Protein AF-A0A937VIE0-F1 (afdb_monomer_lite)

Secondary structure (DSSP, 8-state):
-B--GGGBPTT-----TT--EEEEEEEEBTEEEEEEEEE-

Foldseek 3Di:
DAEDCVQEAPPDNDDDPPFAWDFDWDQDPVGIYTHNIDGD

Sequence (40 aa):
VFVHINDLAPGVGTLNEEQAVEFEVQEGRKGPQAVNVRPV

Structure (mmCIF, N/CA/C/O backbone):
data_AF-A0A937VIE0-F1
#
_entry.id   AF-A0A937VIE0-F1
#
loop_
_atom_site.group_PDB
_atom_site.id
_atom_site.type_symbol
_atom_site.label_atom_id
_atom_site.label_alt_id
_atom_site.label_comp_id
_atom_site.label_asym_id
_atom_site.label_entity_id
_atom_site.label_seq_id
_atom_site.pdbx_PDB_ins_code
_atom_site.Cartn_x
_atom_site.Cartn_y
_atom_site.Cartn_z
_atom_site.occupancy
_atom_site.B_iso_or_equiv
_atom_site.auth_seq_id
_atom_site.auth_comp_id
_atom_site.auth_asym_id
_atom_site.auth_atom_id
_atom_site.pdbx_PDB_model_num
ATOM 1 N N . VAL A 1 1 ? -1.760 8.055 3.755 1.00 83.31 1 VAL A N 1
ATOM 2 C CA . VAL A 1 1 ? -2.497 6.868 4.248 1.00 83.31 1 VAL A CA 1
ATOM 3 C C . VAL A 1 1 ? -1.478 5.759 4.489 1.00 83.31 1 VAL A C 1
ATOM 5 O O . VAL A 1 1 ? -0.492 5.731 3.762 1.00 83.31 1 VAL A O 1
ATOM 8 N N . PHE A 1 2 ? -1.629 4.936 5.527 1.00 90.81 2 PHE A N 1
ATOM 9 C CA . PHE A 1 2 ? -0.703 3.828 5.824 1.00 90.81 2 PHE A CA 1
ATOM 10 C C . PHE A 1 2 ? -1.291 2.498 5.336 1.00 90.81 2 PHE A C 1
ATOM 12 O O . PHE A 1 2 ? -2.509 2.356 5.353 1.00 90.81 2 PHE A O 1
ATOM 19 N N . VAL A 1 3 ? -0.450 1.540 4.939 1.00 91.62 3 VAL A N 1
ATOM 20 C CA . VAL A 1 3 ? -0.858 0.182 4.540 1.00 91.62 3 VAL A CA 1
ATOM 21 C C . VAL A 1 3 ? -0.082 -0.851 5.355 1.00 91.62 3 VAL A C 1
ATOM 23 O O . VAL A 1 3 ? 1.142 -0.759 5.477 1.00 91.62 3 VAL A O 1
ATOM 26 N N . HIS A 1 4 ? -0.781 -1.830 5.928 1.00 91.81 4 HIS A N 1
ATOM 27 C CA . HIS A 1 4 ? -0.152 -3.006 6.524 1.00 91.81 4 HIS A CA 1
ATOM 28 C C . HIS A 1 4 ? -0.046 -4.119 5.473 1.00 91.81 4 HIS A C 1
ATOM 30 O O . HIS A 1 4 ? -0.911 -4.245 4.617 1.00 91.81 4 HIS A O 1
ATOM 36 N N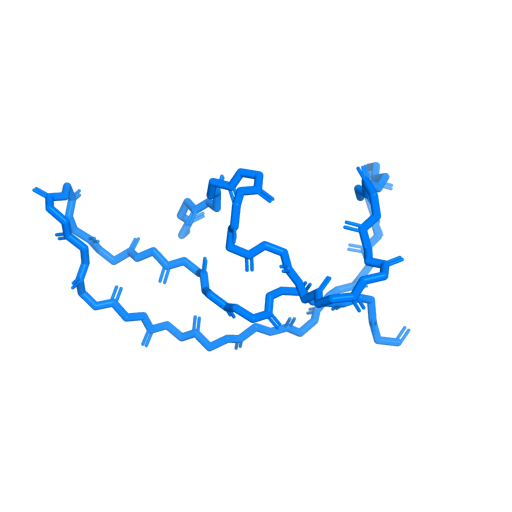 . ILE A 1 5 ? 0.973 -4.982 5.545 1.00 89.94 5 ILE A N 1
ATOM 37 C CA . ILE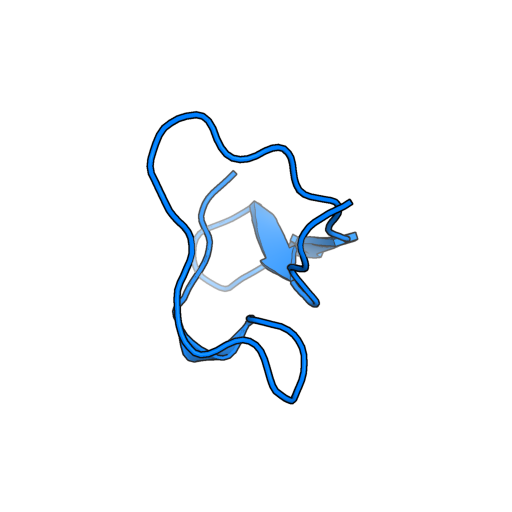 A 1 5 ? 1.163 -6.073 4.564 1.00 89.94 5 ILE A CA 1
ATOM 38 C C . ILE A 1 5 ? -0.052 -7.017 4.463 1.00 89.94 5 ILE A C 1
ATOM 40 O O . ILE A 1 5 ? -0.331 -7.575 3.411 1.00 89.94 5 ILE A O 1
ATOM 44 N N . ASN A 1 6 ? -0.811 -7.149 5.552 1.00 91.38 6 ASN A N 1
ATOM 45 C CA . ASN A 1 6 ? -2.033 -7.959 5.599 1.00 91.38 6 ASN A CA 1
ATOM 46 C C . ASN A 1 6 ? -3.225 -7.317 4.874 1.00 91.38 6 ASN A C 1
ATOM 48 O O . ASN A 1 6 ? -4.213 -8.002 4.636 1.00 91.38 6 ASN A O 1
ATOM 52 N N . ASP A 1 7 ? -3.141 -6.025 4.559 1.00 94.31 7 ASP A N 1
ATOM 53 C CA . ASP A 1 7 ? -4.190 -5.266 3.879 1.00 94.31 7 ASP A CA 1
ATOM 54 C C . ASP A 1 7 ? -3.982 -5.235 2.351 1.00 94.31 7 ASP A C 1
ATOM 56 O O . ASP A 1 7 ? -4.743 -4.592 1.621 1.00 94.31 7 ASP A O 1
ATOM 60 N N . LEU A 1 8 ? -2.953 -5.934 1.853 1.00 95.00 8 LEU A N 1
ATOM 61 C CA . LEU A 1 8 ? -2.779 -6.203 0.431 1.00 95.00 8 LEU A CA 1
ATOM 62 C C . LEU A 1 8 ? -3.867 -7.162 -0.067 1.00 95.00 8 LEU A C 1
ATOM 64 O O . LEU A 1 8 ? -4.291 -8.080 0.639 1.00 95.00 8 LEU A O 1
ATOM 68 N N . ALA A 1 9 ? -4.305 -6.967 -1.308 1.00 94.50 9 ALA A N 1
ATOM 69 C CA . ALA A 1 9 ? -5.282 -7.849 -1.925 1.00 94.50 9 ALA A CA 1
ATOM 70 C C . ALA A 1 9 ? -4.737 -9.289 -2.061 1.00 94.50 9 ALA A C 1
ATOM 72 O O . ALA A 1 9 ? -3.526 -9.494 -2.211 1.00 94.50 9 ALA A O 1
ATOM 73 N N . PRO A 1 10 ? -5.614 -10.310 -2.067 1.00 92.69 10 PRO A N 1
ATOM 74 C CA . PRO A 1 10 ? -5.199 -11.695 -2.260 1.00 92.69 10 PRO A CA 1
ATOM 75 C C . PRO A 1 10 ? -4.345 -11.872 -3.523 1.00 92.69 10 PRO A C 1
ATOM 77 O O . PRO A 1 10 ? -4.716 -11.423 -4.604 1.00 92.69 10 PRO A O 1
ATOM 80 N N . GLY A 1 11 ? -3.202 -12.546 -3.385 1.00 91.00 11 GLY A N 1
ATOM 81 C CA . GLY A 1 11 ? -2.254 -12.760 -4.484 1.00 91.00 11 GLY A CA 1
ATOM 82 C C . GLY A 1 11 ? -1.233 -11.633 -4.682 1.00 91.00 11 GLY A C 1
ATOM 83 O O . GLY A 1 11 ? -0.313 -11.801 -5.482 1.00 91.00 11 GLY A O 1
ATOM 84 N N . VAL A 1 12 ? -1.327 -10.529 -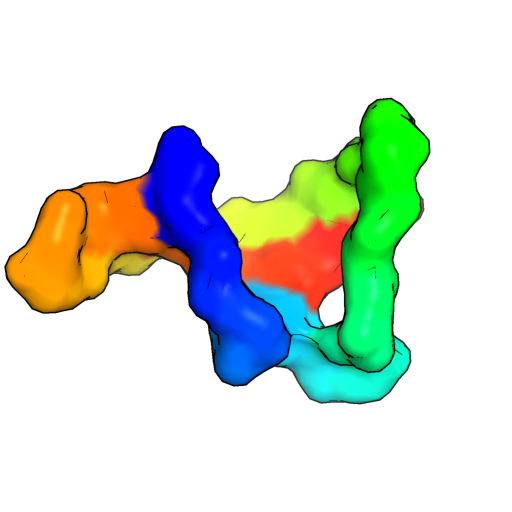3.934 1.00 91.44 12 VAL A N 1
ATOM 85 C CA . VAL A 1 12 ? -0.320 -9.459 -3.935 1.00 91.44 12 VAL A CA 1
ATOM 86 C C . VAL A 1 12 ? 0.676 -9.711 -2.803 1.00 91.44 12 VAL A C 1
ATOM 88 O O . VAL A 1 12 ? 0.377 -9.509 -1.631 1.00 91.44 12 VAL A O 1
ATOM 91 N N . GLY A 1 13 ? 1.871 -10.187 -3.155 1.00 89.88 13 GLY A N 1
ATOM 92 C CA . GLY A 1 13 ? 2.926 -10.487 -2.179 1.00 89.88 13 GLY A CA 1
ATOM 93 C C . GLY A 1 13 ? 3.793 -9.284 -1.795 1.00 89.88 13 GLY A C 1
ATOM 94 O O . GLY A 1 13 ? 4.402 -9.286 -0.730 1.00 89.88 13 GLY A O 1
ATOM 95 N N . THR A 1 14 ? 3.876 -8.273 -2.662 1.00 92.94 14 THR A N 1
ATOM 96 C CA . THR A 1 14 ? 4.670 -7.058 -2.445 1.00 92.94 14 THR A CA 1
ATOM 97 C C . THR A 1 14 ? 4.219 -5.943 -3.385 1.00 92.94 14 THR A C 1
ATOM 99 O O . THR A 1 14 ? 3.574 -6.202 -4.402 1.00 92.94 14 THR A O 1
ATOM 102 N N . LEU A 1 15 ? 4.609 -4.715 -3.054 1.00 92.62 15 LEU A N 1
ATOM 103 C CA . LEU A 1 15 ? 4.533 -3.541 -3.916 1.00 92.62 15 LEU A CA 1
ATOM 104 C C . LEU A 1 15 ? 5.951 -3.016 -4.142 1.00 92.62 15 LEU A C 1
ATOM 106 O O . LEU A 1 15 ? 6.812 -3.158 -3.271 1.00 92.62 15 LEU A O 1
ATOM 110 N N . ASN A 1 16 ? 6.193 -2.436 -5.308 1.00 94.56 16 ASN A N 1
ATOM 111 C CA . ASN A 1 16 ? 7.474 -1.837 -5.659 1.00 94.56 16 ASN A CA 1
ATOM 112 C C . ASN A 1 16 ? 7.405 -0.314 -5.517 1.00 94.56 16 ASN A C 1
ATOM 114 O O . ASN A 1 16 ? 6.323 0.278 -5.522 1.00 94.56 16 ASN A O 1
ATOM 118 N N . GLU A 1 17 ? 8.566 0.325 -5.396 1.00 94.81 17 GLU A N 1
ATOM 119 C CA . GLU A 1 17 ? 8.649 1.784 -5.447 1.00 94.81 17 GLU A CA 1
ATOM 120 C C . GLU A 1 17 ? 8.090 2.301 -6.781 1.00 94.81 17 GLU A C 1
ATOM 122 O O . GLU A 1 17 ? 8.206 1.640 -7.812 1.00 94.81 17 GLU A O 1
ATOM 127 N N . GLU A 1 18 ? 7.430 3.462 -6.736 1.00 95.81 18 GLU A N 1
ATOM 128 C CA . GLU A 1 18 ? 6.777 4.111 -7.888 1.00 95.81 18 GLU A CA 1
ATOM 129 C C . GLU A 1 18 ? 5.655 3.295 -8.563 1.00 95.81 18 GLU A C 1
ATOM 131 O O . GLU A 1 18 ? 5.119 3.698 -9.597 1.00 95.81 18 GLU A O 1
ATOM 136 N N . GLN A 1 19 ? 5.232 2.176 -7.969 1.00 95.44 19 GLN A N 1
ATOM 137 C CA . GLN A 1 19 ? 4.130 1.379 -8.488 1.00 95.44 19 GLN A CA 1
ATOM 138 C C . GLN A 1 19 ? 2.782 2.059 -8.223 1.00 95.44 19 GLN A C 1
ATOM 140 O O . GLN A 1 19 ? 2.414 2.333 -7.079 1.00 95.44 19 GLN A O 1
ATOM 145 N N . ALA A 1 20 ? 2.016 2.292 -9.288 1.00 96.75 20 ALA A N 1
ATOM 146 C CA . ALA A 1 20 ? 0.649 2.776 -9.175 1.00 96.75 20 ALA A CA 1
ATOM 147 C C . ALA A 1 20 ? -0.258 1.686 -8.580 1.00 96.75 20 ALA A C 1
ATOM 149 O O 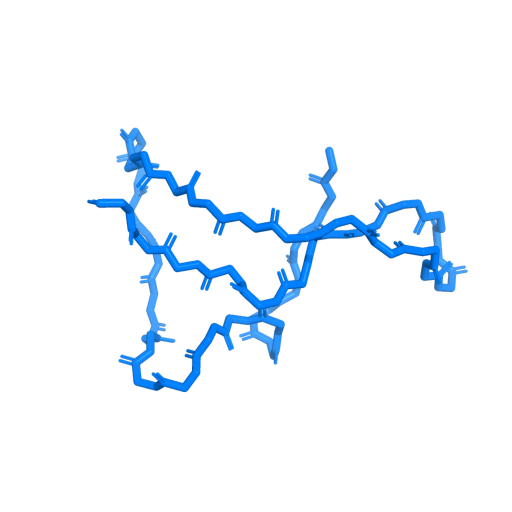. ALA A 1 20 ? -0.179 0.513 -8.954 1.00 96.75 20 ALA A O 1
ATOM 150 N N . VAL A 1 21 ? -1.117 2.083 -7.644 1.00 96.50 21 VAL A N 1
ATOM 151 C CA . VAL A 1 21 ? -2.008 1.179 -6.912 1.00 96.50 21 VAL A CA 1
ATOM 152 C C . VAL A 1 21 ? -3.379 1.804 -6.711 1.00 96.50 21 VAL A C 1
ATOM 154 O O . VAL A 1 21 ? -3.514 3.026 -6.621 1.00 96.50 21 VAL A O 1
ATOM 157 N N . GLU A 1 22 ? -4.380 0.945 -6.578 1.00 96.94 22 GLU A N 1
ATOM 158 C CA . GLU A 1 22 ? -5.706 1.294 -6.089 1.00 96.94 22 GLU A CA 1
ATOM 159 C C . GLU A 1 22 ? -5.959 0.641 -4.729 1.00 96.94 22 GLU A C 1
ATOM 161 O O . GLU A 1 22 ? -5.402 -0.411 -4.399 1.00 96.94 22 GLU A O 1
ATOM 166 N N . PHE A 1 23 ? -6.762 1.315 -3.910 1.00 96.69 23 PHE A N 1
ATOM 167 C CA . PHE A 1 23 ? -7.069 0.904 -2.548 1.00 96.69 23 PHE A CA 1
ATOM 168 C C . PHE A 1 23 ? -8.349 1.573 -2.053 1.00 96.69 23 PHE A C 1
ATOM 170 O O . PHE A 1 23 ? -8.788 2.600 -2.576 1.00 96.69 23 PHE A O 1
ATOM 177 N N . GLU A 1 24 ? -8.898 1.022 -0.981 1.00 96.75 24 GLU A N 1
ATOM 178 C CA . GLU A 1 24 ? -10.003 1.605 -0.227 1.00 96.75 24 GLU A CA 1
ATOM 179 C C . GLU A 1 24 ? -9.468 2.238 1.063 1.00 96.75 24 GLU A C 1
ATOM 181 O O . GLU A 1 24 ? -8.469 1.784 1.621 1.00 96.75 24 GLU A O 1
ATOM 186 N N . VAL A 1 25 ? -10.115 3.295 1.560 1.00 96.31 25 VAL A N 1
ATOM 187 C CA . VAL A 1 25 ? -9.739 3.927 2.835 1.00 96.31 25 VAL A CA 1
ATOM 188 C C . VAL A 1 25 ? -10.702 3.489 3.928 1.00 96.31 25 VAL A C 1
ATOM 190 O O . VAL A 1 25 ? -11.913 3.647 3.789 1.00 96.31 25 VAL A O 1
ATOM 193 N N . GLN A 1 26 ? -10.155 3.012 5.044 1.00 95.12 26 GLN A N 1
ATOM 194 C CA . GLN A 1 26 ? -10.915 2.646 6.235 1.00 95.12 26 GLN A CA 1
ATOM 195 C C . GLN A 1 26 ? -10.318 3.301 7.487 1.00 95.12 26 GLN A C 1
ATOM 197 O O . GLN A 1 26 ? -9.112 3.540 7.576 1.00 95.12 26 GLN A O 1
ATOM 202 N N . GLU A 1 27 ? -11.154 3.578 8.488 1.00 94.38 27 GLU A N 1
ATOM 203 C CA . GLU A 1 27 ? -10.693 4.045 9.795 1.00 94.38 27 GLU A CA 1
ATOM 204 C C . GLU A 1 27 ? -10.130 2.880 10.623 1.00 94.38 27 GLU A C 1
ATOM 206 O O . GLU A 1 27 ? -10.853 1.973 11.040 1.00 94.38 27 GLU A O 1
ATOM 211 N N . GLY A 1 28 ? -8.810 2.878 10.817 1.00 88.50 28 GLY A N 1
ATOM 212 C CA . GLY A 1 28 ? -8.088 1.883 11.602 1.00 88.50 28 GLY A CA 1
ATOM 213 C C . GLY A 1 28 ? -7.780 2.353 13.023 1.00 88.50 28 GLY A C 1
ATOM 214 O O . GLY A 1 28 ? -8.010 3.496 13.411 1.00 88.50 28 GLY A O 1
ATOM 215 N N . ARG A 1 29 ? -7.149 1.476 13.814 1.00 88.06 29 ARG A N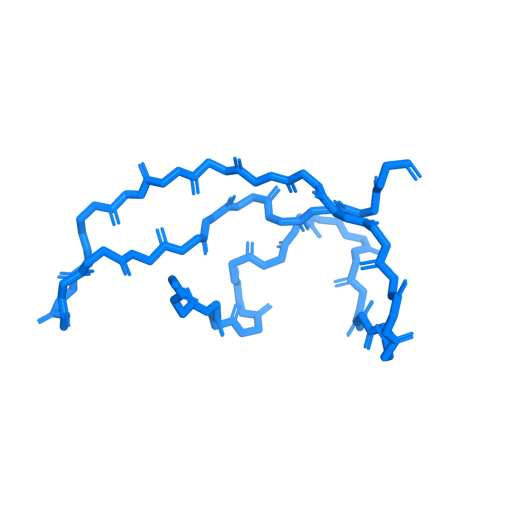 1
ATOM 216 C CA . ARG A 1 29 ? -6.797 1.750 15.226 1.00 88.06 29 ARG A CA 1
ATOM 217 C C . ARG A 1 29 ? -5.875 2.961 15.426 1.00 88.06 29 ARG A C 1
ATOM 219 O O . ARG A 1 29 ? -5.787 3.470 16.538 1.00 88.06 29 ARG A O 1
ATOM 226 N N . LYS A 1 30 ? -5.145 3.371 14.385 1.00 88.75 30 LYS A N 1
ATOM 227 C CA . LYS A 1 30 ? -4.198 4.500 14.393 1.00 88.75 30 LYS A CA 1
ATOM 228 C C . LYS A 1 30 ? -4.604 5.614 13.416 1.00 88.75 30 LYS A C 1
ATOM 230 O O . LYS A 1 30 ? -3.756 6.408 13.021 1.00 88.75 30 LYS A O 1
ATOM 235 N N . GLY A 1 31 ? -5.877 5.661 13.023 1.00 92.62 31 GLY A N 1
ATOM 236 C CA . GLY A 1 31 ? -6.396 6.591 12.021 1.00 92.62 31 GLY A CA 1
ATOM 237 C C . GLY A 1 31 ? -6.576 5.949 10.639 1.00 92.62 31 GLY A C 1
ATOM 238 O O . GLY A 1 31 ? -6.587 4.719 10.532 1.00 92.62 31 GLY A O 1
ATOM 239 N N . PRO A 1 32 ? -6.743 6.763 9.580 1.00 95.75 32 PRO A N 1
ATOM 240 C CA . PRO A 1 32 ? -7.045 6.279 8.235 1.00 95.75 32 PRO A CA 1
ATOM 241 C C . PRO A 1 32 ? -5.943 5.383 7.653 1.00 95.75 32 PRO A C 1
ATOM 243 O O . PRO A 1 32 ? -4.778 5.788 7.552 1.00 95.75 32 PRO A O 1
ATOM 246 N N . GLN A 1 33 ? -6.332 4.188 7.217 1.00 95.94 33 GLN A N 1
ATOM 247 C CA . GLN A 1 33 ? -5.461 3.194 6.588 1.00 95.94 33 GLN A CA 1
AT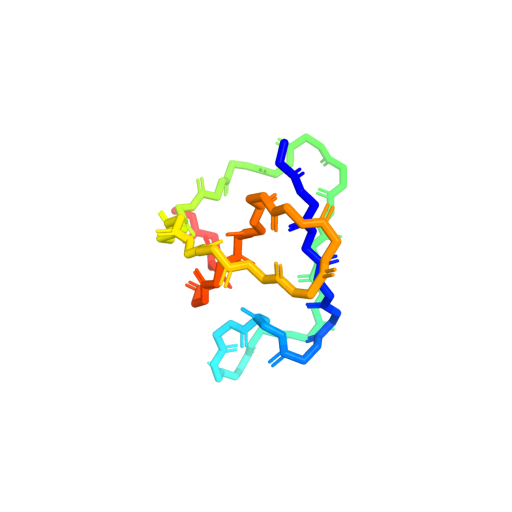OM 248 C C . GLN A 1 33 ? -6.024 2.733 5.238 1.00 95.94 33 GLN A C 1
ATOM 250 O O . GLN A 1 33 ? -7.225 2.843 4.989 1.00 95.94 33 GLN A O 1
ATOM 255 N N . ALA A 1 34 ? -5.137 2.263 4.365 1.00 96.50 34 ALA A N 1
ATOM 256 C CA . ALA A 1 34 ? -5.463 1.726 3.054 1.00 96.50 34 ALA A CA 1
ATOM 257 C C . ALA A 1 34 ? -5.669 0.213 3.152 1.00 96.50 34 ALA A C 1
ATOM 259 O O . ALA A 1 34 ? -4.826 -0.482 3.720 1.00 96.50 34 ALA A O 1
ATOM 260 N N . VAL A 1 35 ? -6.772 -0.274 2.588 1.00 96.19 35 VAL A N 1
ATOM 261 C CA . VAL A 1 35 ? -7.156 -1.689 2.559 1.00 96.19 35 VAL A CA 1
ATOM 262 C C . VAL A 1 35 ? -7.438 -2.161 1.138 1.00 96.19 35 VAL A C 1
ATOM 264 O O . VAL A 1 35 ? -7.644 -1.344 0.238 1.00 96.19 35 VAL A O 1
ATOM 267 N N . ASN A 1 36 ? -7.421 -3.482 0.935 1.00 95.50 36 ASN A N 1
ATOM 268 C CA . ASN A 1 36 ? -7.600 -4.126 -0.370 1.00 95.50 36 ASN A CA 1
ATOM 269 C C . ASN A 1 36 ? -6.630 -3.592 -1.440 1.00 95.50 36 ASN A C 1
ATOM 271 O O . ASN A 1 36 ? -6.998 -3.434 -2.604 1.00 95.50 36 ASN A O 1
ATOM 275 N N . VAL A 1 37 ? -5.388 -3.291 -1.048 1.00 96.56 37 VAL A N 1
ATOM 276 C CA . VAL A 1 37 ? -4.435 -2.602 -1.927 1.00 96.56 37 VAL A CA 1
ATOM 277 C C . VAL A 1 37 ? -3.959 -3.531 -3.039 1.00 96.56 37 VAL A C 1
ATOM 279 O O . VAL A 1 37 ? -3.468 -4.632 -2.767 1.00 96.56 37 VAL A O 1
ATOM 282 N N . ARG A 1 38 ? -4.055 -3.080 -4.292 1.00 96.00 38 ARG A N 1
ATOM 283 C CA . ARG A 1 38 ? -3.587 -3.830 -5.465 1.00 96.00 38 ARG A CA 1
ATOM 284 C C . ARG A 1 38 ? -3.015 -2.914 -6.549 1.00 96.00 38 ARG A C 1
ATOM 286 O O . ARG A 1 38 ? -3.398 -1.747 -6.612 1.00 96.00 38 ARG A O 1
ATOM 293 N N . PRO A 1 39 ? -2.100 -3.416 -7.394 1.00 95.12 39 PRO A N 1
ATOM 294 C CA . PRO A 1 39 ? -1.633 -2.682 -8.566 1.00 95.12 39 PRO A CA 1
ATOM 295 C C . PRO A 1 39 ? -2.791 -2.334 -9.502 1.00 95.12 39 PRO A C 1
ATOM 297 O O . PRO A 1 39 ? -3.716 -3.139 -9.634 1.00 95.12 39 PRO A O 1
ATOM 300 N N . VAL A 1 40 ? -2.712 -1.167 -10.142 1.00 92.38 40 VAL A N 1
ATOM 301 C CA . VAL A 1 40 ? -3.601 -0.805 -11.264 1.00 92.38 40 VAL A CA 1
ATOM 302 C C . VAL A 1 40 ? -3.098 -1.358 -12.589 1.00 92.38 40 VAL A C 1
ATOM 304 O O . VAL A 1 40 ? -1.863 -1.511 -12.736 1.00 92.38 40 VAL A O 1
#

Radius of gyration: 9.83 Å; chains: 1; bounding box: 20×20×26 Å

pLDDT: mean 93.53, std 3.03, range [83.31, 96.94]